Protein 1XR0 (pdb70)

Solvent-accessible surface area: 11250 Å² total; per-residue (Å²): 134,70,104,22,5,0,50,121,7,73,130,81,36,115,52,154,118,91,5,35,0,53,244,59,118,120,142,102,97,108,152,112,173,80,66,16,124,0,44,15,3,35,76,142,28,118,82,77,44,63,3,50,0,20,7,39,125,88,34,0,30,0,78,10,158,187,204,29,48,0,91,10,110,6,66,44,1,124,138,2,3,32,28,63,75,41,0,3,1,9,1,21,217,172,83,45,25,30,103,11,35,1,5,0,68,12,69,124,0,104,90,0,3,90,40,0,52,91,28,0,140,124,105,101,21,78,28,93,102,124,65,92,139,112,206,168,114,158,129,131,128,167,148,115,129,214,103,120,223,112,190

GO terms:
  GO:0005515 protein binding (F, IPI)
  GO:0090722 receptor-receptor interaction (F, IDA)
  GO:0008543 fibroblast growth factor receptor signaling pathway (P, TAS)
  GO:0043235 signaling receptor complex (C, IDA)
  GO:0008284 positive regulation of cell population proliferation (P, IGI)
  GO:0008543 fibroblast growth factor receptor signaling pathway (P, IGI)
  GO:0008543 fibroblast growth factor receptor signaling pathway (P, IPI)
  GO:0004713 protein tyrosine kinase activity (F, IDA)
  GO:0005007 fibroblast growth factor receptor activity (F, IDA)
  GO:0008201 heparin binding (F, IDA)
  GO:0005886 plasma membrane (C, IDA)
  GO:0043406 positive regulation of MAP kinase activity (P, IDA)
  GO:0017134 fibroblast growth factor binding (F, IDA)
  GO:0018108 peptidyl-tyrosine phosphorylation (P, IDA)
  GO:0046777 protein autophosphorylation (P, IDA)
  GO:0008284 positive regulation of cell population proliferation (P, IDA)
  GO:0008543 fibroblast growth factor receptor signaling pathway (P, IDA)
  GO:0004713 protein tyrosine kinase activity (F, EXP)
  GO:0001764 neuron migration (P, TAS)
  GO:0043009 chordate embryonic development (P, TAS)

Structure (mmCIF, N/CA/C/O backbone):
data_1XR0
#
_entry.id   1XR0
#
loop_
_entity.id
_entity.type
_entity.pdbx_description
1 polymer 'Basic fibroblast growth factor receptor 1'
2 polymer 'FGFR signalling adaptor SNT-1'
#
loop_
_atom_site.group_PDB
_atom_site.id
_atom_site.type_symbol
_atom_site.label_atom_id
_atom_site.label_alt_id
_atom_site.label_comp_id
_atom_site.label_asym_id
_atom_site.label_entity_id
_atom_site.label_seq_id
_atom_site.pdbx_PDB_ins_code
_atom_site.Cartn_x
_atom_site.Cartn_y
_atom_site.Cartn_z
_atom_site.occupancy
_atom_site.B_iso_or_equiv
_atom_site.auth_seq_id
_atom_site.auth_comp_id
_atom_site.auth_asym_id
_atom_site.auth_atom_id
_atom_site.pdbx_PDB_model_num
ATOM 1 N N . HIS A 1 1 ? 10.246 -13.975 -11.156 1.00 0.00 409 HIS A N 1
ATOM 2 C CA . HIS A 1 1 ? 10.277 -13.652 -9.705 1.00 0.00 409 HIS A CA 1
ATOM 3 C C . HIS A 1 1 ? 11.455 -12.743 -9.370 1.00 0.00 409 HIS A C 1
ATOM 4 O O . HIS A 1 1 ? 11.319 -11.794 -8.598 1.00 0.00 409 HIS A O 1
ATOM 21 N N . SER A 1 2 ? 12.609 -13.036 -9.959 1.00 0.00 410 SER A N 1
ATOM 22 C CA . SER A 1 2 ? 13.809 -12.242 -9.726 1.00 0.00 410 SER A CA 1
ATOM 23 C C . SER A 1 2 ? 14.098 -12.117 -8.234 1.00 0.00 410 SER A C 1
ATOM 24 O O . SER A 1 2 ? 14.515 -11.061 -7.758 1.00 0.00 410 SER A O 1
ATOM 32 N N . GLN A 1 3 ? 13.876 -13.202 -7.502 1.00 0.00 411 GLN A N 1
ATOM 33 C CA . GLN A 1 3 ? 14.108 -13.213 -6.063 1.00 0.00 411 GLN A CA 1
ATOM 34 C C . GLN A 1 3 ? 13.208 -12.202 -5.359 1.00 0.00 411 GLN A C 1
ATOM 35 O O . GLN A 1 3 ? 12.128 -12.547 -4.879 1.00 0.00 411 GLN A O 1
ATOM 49 N N . MET A 1 4 ? 13.667 -10.955 -5.282 1.00 0.00 412 MET A N 1
ATOM 50 C CA . MET A 1 4 ? 12.913 -9.904 -4.613 1.00 0.00 412 MET A CA 1
ATOM 51 C C . MET A 1 4 ? 12.473 -10.360 -3.226 1.00 0.00 412 MET A C 1
ATOM 52 O O . MET A 1 4 ? 12.794 -11.468 -2.798 1.00 0.00 412 MET A O 1
ATOM 66 N N . ALA A 1 5 ? 11.740 -9.503 -2.529 1.00 0.00 413 ALA A N 1
ATOM 67 C CA . ALA A 1 5 ? 11.258 -9.829 -1.194 1.00 0.00 413 ALA A CA 1
ATOM 68 C C . ALA A 1 5 ? 9.739 -9.896 -1.164 1.00 0.00 413 ALA A C 1
ATOM 69 O O . ALA A 1 5 ? 9.157 -10.947 -0.898 1.00 0.00 413 ALA A O 1
ATOM 76 N N . VAL A 1 6 ? 9.104 -8.766 -1.453 1.00 0.00 414 VAL A N 1
ATOM 77 C CA . VAL A 1 6 ? 7.648 -8.674 -1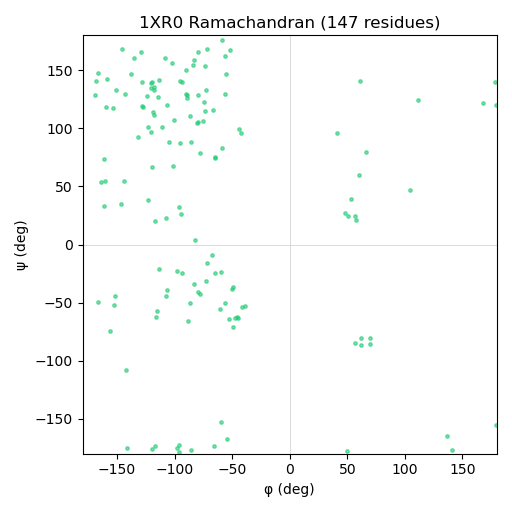.462 1.00 0.00 414 VAL A CA 1
ATOM 78 C C . VAL A 1 6 ? 7.008 -9.899 -2.119 1.00 0.00 414 VAL A C 1
ATOM 79 O O . VAL A 1 6 ? 6.870 -9.960 -3.341 1.00 0.00 414 VAL A O 1
ATOM 92 N N . HIS A 1 7 ? 6.612 -10.868 -1.297 1.00 0.00 415 HIS A N 1
ATOM 93 C CA . HIS A 1 7 ? 5.973 -12.081 -1.797 1.00 0.00 415 HIS A CA 1
ATOM 94 C C . HIS A 1 7 ? 4.623 -11.754 -2.428 1.00 0.00 415 HIS A C 1
ATOM 95 O O . HIS A 1 7 ? 4.256 -10.587 -2.560 1.00 0.00 415 HIS A O 1
ATOM 110 N N . LYS A 1 8 ? 3.882 -12.791 -2.805 1.00 0.00 416 LYS A N 1
ATOM 111 C CA . LYS A 1 8 ? 2.569 -12.610 -3.412 1.00 0.00 416 LYS A CA 1
ATOM 112 C C . LYS A 1 8 ? 1.469 -13.144 -2.500 1.00 0.00 416 LYS A C 1
ATOM 113 O O . LYS A 1 8 ? 1.641 -14.169 -1.841 1.00 0.00 416 LYS A O 1
ATOM 132 N N . LEU A 1 9 ? 0.342 -12.440 -2.463 1.00 0.00 417 LEU A N 1
ATOM 133 C CA . LEU A 1 9 ? -0.784 -12.844 -1.628 1.00 0.00 417 LEU A CA 1
ATOM 134 C C . LEU A 1 9 ? -1.924 -13.399 -2.475 1.00 0.00 417 LEU A C 1
ATOM 135 O O . LEU A 1 9 ? -2.516 -14.426 -2.141 1.00 0.00 417 LEU A O 1
ATOM 151 N N . ALA A 1 10 ? -2.232 -12.712 -3.570 1.00 0.00 418 ALA A N 1
ATOM 152 C CA . ALA A 1 10 ? -3.306 -13.135 -4.460 1.00 0.00 418 ALA A CA 1
ATOM 153 C C . ALA A 1 10 ? -4.624 -13.268 -3.703 1.00 0.00 418 ALA A C 1
ATOM 154 O O . ALA A 1 10 ? -5.515 -14.011 -4.114 1.00 0.00 418 ALA A O 1
ATOM 161 N N . LYS A 1 11 ? -4.740 -12.543 -2.595 1.00 0.00 419 LYS A N 1
ATOM 162 C CA . LYS A 1 11 ? -5.949 -12.581 -1.781 1.00 0.00 419 LYS A CA 1
ATOM 163 C C . LYS A 1 11 ? -5.933 -11.474 -0.732 1.00 0.00 419 LYS A C 1
ATOM 164 O O . LYS A 1 11 ? -4.964 -11.323 0.012 1.00 0.00 419 LYS A O 1
ATOM 183 N N . SER A 1 12 ? -7.013 -10.702 -0.679 1.00 0.00 420 SER A N 1
ATOM 184 C CA . SER A 1 12 ? -7.123 -9.607 0.277 1.00 0.00 420 SER A CA 1
ATOM 185 C C . SER A 1 12 ? -6.827 -10.089 1.693 1.00 0.00 420 SER A C 1
ATOM 186 O O . SER A 1 12 ? -6.766 -11.291 1.951 1.00 0.00 420 SER A O 1
ATOM 194 N N . ILE A 1 13 ? -6.643 -9.142 2.607 1.00 0.00 421 ILE A N 1
ATOM 195 C CA . ILE A 1 13 ? -6.357 -9.467 4.000 1.00 0.00 421 ILE A CA 1
ATOM 196 C C . ILE A 1 13 ? -7.194 -8.609 4.945 1.00 0.00 421 ILE A C 1
ATOM 197 O O . ILE A 1 13 ? -7.699 -7.556 4.556 1.00 0.00 421 ILE A O 1
ATOM 213 N N . PRO A 1 14 ? -7.355 -9.052 6.203 1.00 0.00 422 PRO A N 1
ATOM 214 C CA . PRO A 1 14 ? -8.137 -8.318 7.205 1.00 0.00 422 PRO A CA 1
ATOM 215 C C . PRO A 1 14 ? -7.515 -6.969 7.550 1.00 0.00 422 PRO A C 1
ATOM 216 O O . PRO A 1 14 ? -6.919 -6.803 8.614 1.00 0.00 422 PRO A O 1
ATOM 227 N N . LEU A 1 15 ? -7.659 -6.007 6.643 1.00 0.00 423 LEU A N 1
ATOM 228 C CA . LEU A 1 15 ? -7.110 -4.672 6.851 1.00 0.00 423 LEU A CA 1
ATOM 229 C C . LEU A 1 15 ? -8.045 -3.821 7.704 1.00 0.00 423 LEU A C 1
ATOM 230 O O . LEU A 1 15 ? -9.241 -4.097 7.796 1.00 0.00 423 LEU A O 1
ATOM 246 N N . ARG A 1 16 ? -7.491 -2.783 8.321 1.00 0.00 424 ARG A N 1
ATOM 247 C CA . ARG A 1 16 ? -8.275 -1.883 9.159 1.00 0.00 424 ARG A CA 1
ATOM 248 C C . ARG A 1 16 ? -8.761 -0.679 8.358 1.00 0.00 424 ARG A C 1
ATOM 249 O O . ARG A 1 16 ? -9.760 -0.050 8.708 1.00 0.00 424 ARG A O 1
ATOM 270 N N . ARG A 1 17 ? -8.047 -0.362 7.282 1.00 0.00 425 ARG A N 1
ATOM 271 C CA . ARG A 1 17 ? -8.414 0.759 6.423 1.00 0.00 425 ARG A CA 1
ATOM 272 C C . ARG A 1 17 ? -8.754 0.265 5.022 1.00 0.00 425 ARG A C 1
ATOM 273 O O . ARG A 1 17 ? -8.814 -0.940 4.780 1.00 0.00 425 ARG A O 1
ATOM 294 N N . GLN A 1 18 ? -8.978 1.196 4.100 1.00 0.00 426 GLN A N 1
ATOM 295 C CA . GLN A 1 18 ? -9.314 0.828 2.731 1.00 0.00 426 GLN A CA 1
ATOM 296 C C . GLN A 1 18 ? -9.077 1.979 1.761 1.00 0.00 426 GLN A C 1
ATOM 297 O O . GLN A 1 18 ? -10.020 2.588 1.256 1.00 0.00 426 GLN A O 1
ATOM 311 N N . VAL A 1 19 ? -7.807 2.248 1.483 1.00 0.00 427 VAL A N 1
ATOM 312 C CA . VAL A 1 19 ? -7.430 3.281 0.525 1.00 0.00 427 VAL A CA 1
ATOM 313 C C . VAL A 1 19 ? -6.824 2.619 -0.716 1.00 0.00 427 VAL A C 1
ATOM 314 O O . VAL A 1 19 ? -5.670 2.191 -0.711 1.00 0.00 427 VAL A O 1
ATOM 327 N N . THR A 1 20 ? -7.632 2.514 -1.762 1.00 0.00 428 THR A N 1
ATOM 328 C CA . THR A 1 20 ? -7.224 1.843 -2.986 1.00 0.00 428 THR A CA 1
ATOM 329 C C . THR A 1 20 ? -6.474 2.797 -3.934 1.00 0.00 428 THR A C 1
ATOM 330 O O . THR A 1 20 ? -7.069 3.417 -4.811 1.00 0.00 428 THR A O 1
ATOM 341 N N . VAL A 1 21 ? -5.154 2.884 -3.768 1.00 0.00 429 VAL A N 1
ATOM 342 C CA . VAL A 1 21 ? -4.330 3.766 -4.611 1.00 0.00 429 VAL A CA 1
ATOM 343 C C . VAL A 1 21 ? -4.039 3.107 -5.959 1.00 0.00 429 VAL A C 1
ATOM 344 O O . VAL A 1 21 ? -3.176 2.227 -6.075 1.00 0.00 429 VAL A O 1
ATOM 357 N N . SER A 1 22 ? -4.740 3.588 -6.980 1.00 0.00 430 SER A N 1
ATOM 358 C CA . SER A 1 22 ? -4.600 3.066 -8.330 1.00 0.00 430 SER A CA 1
ATOM 359 C C . SER A 1 22 ? -3.135 2.847 -8.701 1.00 0.00 430 SER A C 1
ATOM 360 O O . SER A 1 22 ? -2.263 3.418 -8.012 1.00 0.00 430 SER A O 1
ATOM 369 N N . MET B 2 1 ? 29.299 11.379 -3.884 1.00 0.00 8 MET B N 1
ATOM 370 C CA . MET B 2 1 ? 28.411 12.178 -3.000 1.00 0.00 8 MET B CA 1
ATOM 371 C C . MET 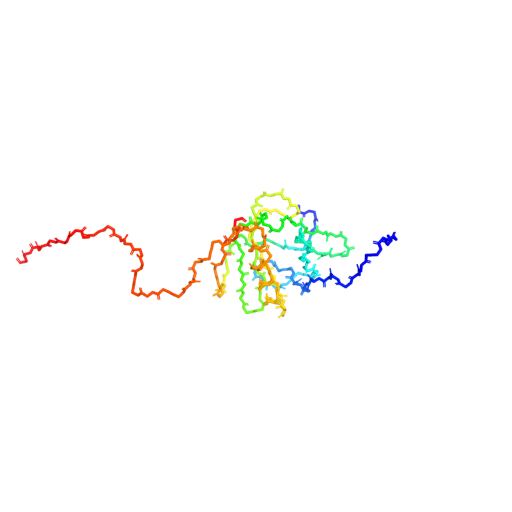B 2 1 ? 27.808 13.363 -3.747 1.00 0.00 8 MET B C 1
ATOM 372 O O . MET B 2 1 ? 26.588 13.501 -3.831 1.00 0.00 8 MET B O 1
ATOM 388 N N . GLY B 2 2 ? 28.672 14.218 -4.285 1.00 0.00 9 GLY B N 1
ATOM 389 C CA . GLY B 2 2 ? 28.205 15.382 -5.016 1.00 0.00 9 GLY B CA 1
ATOM 390 C C . GLY B 2 2 ? 28.498 16.680 -4.289 1.00 0.00 9 GLY B C 1
ATOM 391 O O . GLY B 2 2 ? 28.098 16.858 -3.138 1.00 0.00 9 GLY B O 1
ATOM 395 N N . SER B 2 3 ? 29.196 17.589 -4.962 1.00 0.00 10 SER B N 1
ATOM 396 C CA . SER B 2 3 ? 29.542 18.877 -4.372 1.00 0.00 10 SER B CA 1
ATOM 397 C C . SER B 2 3 ? 28.668 19.988 -4.943 1.00 0.00 10 SER B C 1
ATOM 398 O O . SER B 2 3 ? 29.030 20.635 -5.926 1.00 0.00 10 SER B O 1
ATOM 406 N N . ASP B 2 4 ? 27.514 20.205 -4.320 1.00 0.00 11 ASP B N 1
ATOM 407 C CA . ASP B 2 4 ? 26.588 21.239 -4.766 1.00 0.00 11 ASP B CA 1
ATOM 408 C C . ASP B 2 4 ? 25.599 21.599 -3.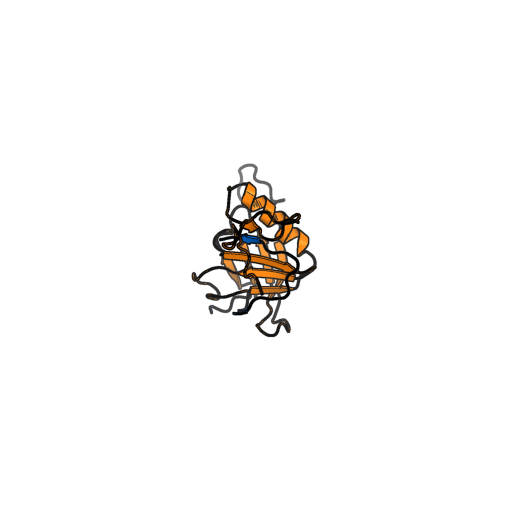662 1.00 0.00 11 ASP B C 1
ATOM 409 O O . ASP B 2 4 ? 24.447 21.934 -3.934 1.00 0.00 11 ASP B O 1
ATOM 418 N N . THR B 2 5 ? 26.057 21.528 -2.417 1.00 0.00 12 THR B N 1
ATOM 419 C CA . THR B 2 5 ? 25.211 21.847 -1.273 1.00 0.00 12 THR B CA 1
ATOM 420 C C . THR B 2 5 ? 24.002 20.919 -1.215 1.00 0.00 12 THR B C 1
ATOM 421 O O . THR B 2 5 ? 22.858 21.371 -1.261 1.00 0.00 12 THR B O 1
ATOM 432 N N . VAL B 2 6 ? 24.264 19.620 -1.113 1.00 0.00 13 VAL B N 1
ATOM 433 C CA . VAL B 2 6 ? 23.196 18.628 -1.052 1.00 0.00 13 VAL B CA 1
ATOM 434 C C . VAL B 2 6 ? 23.251 17.842 0.259 1.00 0.00 13 VAL B C 1
ATOM 435 O O . VAL B 2 6 ? 24.204 17.103 0.505 1.00 0.00 13 VAL B O 1
ATOM 448 N N . PRO B 2 7 ? 22.229 17.989 1.123 1.00 0.00 14 PRO B N 1
ATOM 449 C CA . PRO B 2 7 ? 22.171 17.286 2.411 1.00 0.00 14 PRO B CA 1
ATOM 450 C C . PRO B 2 7 ? 21.890 15.795 2.248 1.00 0.00 14 PRO B C 1
ATOM 451 O O . PRO B 2 7 ? 21.534 15.336 1.163 1.00 0.00 14 PRO B O 1
ATOM 462 N N . ASP B 2 8 ? 22.056 15.045 3.332 1.00 0.00 15 ASP B N 1
ATOM 463 C CA . ASP B 2 8 ? 21.827 13.604 3.307 1.00 0.00 15 ASP B CA 1
ATOM 464 C C . ASP B 2 8 ? 20.634 13.219 4.177 1.00 0.00 15 ASP B C 1
ATOM 465 O O . ASP B 2 8 ? 20.046 12.152 3.999 1.00 0.00 15 ASP B O 1
ATOM 474 N N . ASN B 2 9 ? 20.284 14.087 5.121 1.00 0.00 16 ASN B N 1
ATOM 475 C CA . ASN B 2 9 ? 19.163 13.830 6.017 1.00 0.00 16 ASN B CA 1
ATOM 476 C C . ASN B 2 9 ? 17.848 13.780 5.246 1.00 0.00 16 ASN B C 1
ATOM 477 O O . ASN B 2 9 ? 17.045 14.711 5.310 1.00 0.00 16 ASN B O 1
ATOM 488 N N . HIS B 2 10 ? 17.632 12.689 4.518 1.00 0.00 17 HIS B N 1
ATOM 489 C CA . HIS B 2 10 ? 16.411 12.520 3.741 1.00 0.00 17 HIS B CA 1
ATOM 490 C C . HIS B 2 10 ? 16.180 11.053 3.393 1.00 0.00 17 HIS B C 1
ATOM 491 O O . HIS B 2 10 ? 16.006 10.700 2.227 1.00 0.00 17 HIS B O 1
ATOM 506 N N . ARG B 2 11 ? 16.171 10.204 4.416 1.00 0.00 18 ARG B N 1
ATOM 507 C CA . ARG B 2 11 ? 15.947 8.775 4.226 1.00 0.00 18 ARG B CA 1
ATOM 508 C C . ARG B 2 11 ? 14.819 8.282 5.128 1.00 0.00 18 ARG B C 1
ATOM 509 O O . ARG B 2 11 ? 14.914 8.359 6.353 1.00 0.00 18 ARG B O 1
ATOM 530 N N . ASN B 2 12 ? 13.749 7.785 4.515 1.00 0.00 19 ASN B N 1
ATOM 531 C CA . ASN B 2 12 ? 12.598 7.299 5.267 1.00 0.00 19 ASN B CA 1
ATOM 532 C C . ASN B 2 12 ? 12.151 5.929 4.773 1.00 0.00 19 ASN B C 1
ATOM 533 O O . ASN B 2 12 ? 11.342 5.825 3.849 1.00 0.00 19 ASN B O 1
ATOM 544 N N . LYS B 2 13 ? 12.671 4.879 5.401 1.00 0.00 20 LYS B N 1
ATOM 545 C CA . LYS B 2 13 ? 12.280 3.522 5.050 1.00 0.00 20 LYS B CA 1
ATOM 546 C C . LYS B 2 13 ? 11.650 2.822 6.248 1.00 0.00 20 LYS B C 1
ATOM 547 O O . LYS B 2 13 ? 11.467 3.428 7.304 1.00 0.00 20 LYS B O 1
ATOM 566 N N . PHE B 2 14 ? 11.325 1.544 6.085 1.00 0.00 21 PHE B N 1
ATOM 567 C CA . PHE B 2 14 ? 10.706 0.777 7.157 1.00 0.00 21 PHE B CA 1
ATOM 568 C C . PHE B 2 14 ? 11.008 -0.711 7.018 1.00 0.00 21 PHE B C 1
ATOM 569 O O . PHE B 2 14 ? 10.623 -1.344 6.035 1.00 0.00 21 PHE B O 1
ATOM 586 N N . LYS B 2 15 ? 11.698 -1.261 8.011 1.00 0.00 22 LYS B N 1
ATOM 587 C CA . LYS B 2 15 ? 12.052 -2.675 8.008 1.00 0.00 22 LYS B CA 1
ATOM 588 C C . LYS B 2 15 ? 10.805 -3.549 7.944 1.00 0.00 22 LYS B C 1
ATOM 589 O O . LYS B 2 15 ? 10.317 -4.027 8.968 1.00 0.00 22 LYS B O 1
ATOM 608 N N . VAL B 2 16 ? 10.292 -3.751 6.736 1.00 0.00 2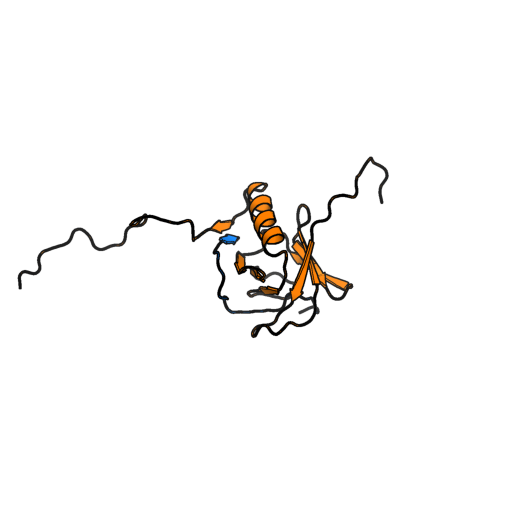3 VAL B N 1
ATOM 609 C CA . VAL B 2 16 ? 9.101 -4.566 6.539 1.00 0.00 23 VAL B CA 1
ATOM 610 C C . VAL B 2 16 ? 9.469 -6.009 6.216 1.00 0.00 23 VAL B C 1
ATOM 611 O O . VAL B 2 16 ? 10.424 -6.270 5.484 1.00 0.00 23 VAL B O 1
ATOM 624 N N . ILE B 2 17 ? 8.712 -6.943 6.779 1.00 0.00 24 ILE B N 1
ATOM 625 C CA . ILE B 2 17 ? 8.947 -8.362 6.553 1.00 0.00 24 ILE B CA 1
ATOM 626 C C . ILE B 2 17 ? 8.173 -8.842 5.333 1.00 0.00 24 ILE B C 1
ATOM 627 O O . ILE B 2 17 ? 6.967 -8.632 5.233 1.00 0.00 24 ILE B O 1
ATOM 643 N N . ASN B 2 18 ? 8.867 -9.499 4.417 1.00 0.00 25 ASN B N 1
ATOM 644 C CA . ASN B 2 18 ? 8.220 -10.038 3.229 1.00 0.00 25 ASN B CA 1
ATOM 645 C C . ASN B 2 18 ? 7.529 -11.352 3.569 1.00 0.00 25 ASN B C 1
ATOM 646 O O . ASN B 2 18 ? 8.185 -12.365 3.800 1.00 0.00 25 ASN B O 1
ATOM 657 N N . VAL B 2 19 ? 6.203 -11.312 3.662 1.00 0.00 26 VAL B N 1
ATOM 658 C CA . VAL B 2 19 ? 5.428 -12.493 4.025 1.00 0.00 26 VAL B CA 1
ATOM 659 C C . VAL B 2 19 ? 4.768 -13.126 2.806 1.00 0.00 26 VAL B C 1
ATOM 660 O O . VAL B 2 19 ? 4.538 -12.462 1.795 1.00 0.00 26 VAL B O 1
ATOM 673 N N . ASP B 2 20 ? 4.465 -14.416 2.913 1.00 0.00 27 ASP B N 1
ATOM 674 C CA . ASP B 2 20 ? 3.829 -15.150 1.826 1.00 0.00 27 ASP B CA 1
ATOM 675 C C . ASP B 2 20 ? 2.317 -15.205 2.019 1.00 0.00 27 ASP B C 1
ATOM 676 O O . ASP B 2 20 ? 1.772 -14.560 2.915 1.00 0.00 27 ASP B O 1
ATOM 685 N N . ASP B 2 21 ? 1.643 -15.986 1.178 1.00 0.00 28 ASP B N 1
ATOM 686 C CA . ASP B 2 21 ? 0.191 -16.125 1.249 1.00 0.00 28 ASP B CA 1
ATOM 687 C C . ASP B 2 21 ? -0.278 -16.330 2.688 1.00 0.00 28 ASP B C 1
ATOM 688 O O . ASP B 2 21 ? -1.025 -15.515 3.229 1.00 0.00 28 ASP B O 1
ATOM 697 N N . ASP B 2 22 ? 0.165 -17.423 3.302 1.00 0.00 29 ASP B N 1
ATOM 698 C CA . ASP B 2 22 ? -0.213 -17.732 4.676 1.00 0.00 29 ASP B CA 1
ATOM 699 C C . ASP B 2 22 ? 0.157 -16.587 5.613 1.00 0.00 29 ASP B C 1
ATOM 700 O O . ASP B 2 22 ? -0.671 -16.122 6.397 1.00 0.00 29 ASP B O 1
ATOM 709 N N . GLY B 2 23 ? 1.405 -16.137 5.528 1.00 0.00 30 GLY B N 1
ATOM 710 C CA . GLY B 2 23 ? 1.860 -15.049 6.374 1.00 0.00 30 GLY B CA 1
ATOM 711 C C . GLY B 2 23 ? 2.744 -15.527 7.509 1.00 0.00 30 GLY B C 1
ATOM 712 O O . GLY B 2 23 ? 2.554 -15.136 8.660 1.00 0.00 30 GLY B O 1
ATOM 716 N N . ASN B 2 24 ? 3.716 -16.374 7.184 1.00 0.00 31 ASN B N 1
ATOM 717 C CA . ASN B 2 24 ? 4.630 -16.908 8.187 1.00 0.00 31 ASN B CA 1
ATOM 718 C C . ASN B 2 24 ? 6.019 -16.291 8.050 1.00 0.00 31 ASN B C 1
ATOM 719 O O . ASN B 2 24 ? 7.011 -16.878 8.481 1.00 0.00 31 ASN B O 1
ATOM 730 N N . GLU B 2 25 ? 6.082 -15.108 7.445 1.00 0.00 32 GLU B N 1
ATOM 731 C CA . GLU B 2 25 ? 7.347 -14.411 7.259 1.00 0.00 32 GLU B CA 1
ATOM 732 C C . GLU B 2 25 ? 8.315 -15.232 6.412 1.00 0.00 32 GLU B C 1
ATOM 733 O O . GLU B 2 25 ? 8.400 -16.452 6.550 1.00 0.00 32 GLU B O 1
ATOM 745 N N . LEU B 2 26 ? 9.051 -14.551 5.541 1.00 0.00 33 LEU B N 1
ATOM 746 C CA . LEU B 2 26 ? 10.033 -15.208 4.686 1.00 0.00 33 LEU B CA 1
ATOM 747 C C . LEU B 2 26 ? 11.436 -14.737 5.038 1.00 0.00 33 LEU B C 1
ATOM 748 O O . LEU B 2 26 ? 12.310 -15.534 5.379 1.00 0.00 33 LEU B O 1
ATOM 764 N N . GLY B 2 27 ? 11.635 -13.428 4.961 1.00 0.00 34 GLY B N 1
ATOM 765 C CA . GLY B 2 27 ? 12.922 -12.847 5.286 1.00 0.00 34 GLY B CA 1
ATOM 766 C C . GLY B 2 27 ? 12.782 -11.521 6.006 1.00 0.00 34 GLY B C 1
ATOM 767 O O . GLY B 2 27 ? 12.386 -11.478 7.170 1.00 0.00 34 GLY B O 1
ATOM 771 N N . SER B 2 28 ? 13.099 -10.433 5.308 1.00 0.00 35 SER B N 1
ATOM 772 C CA . SER B 2 28 ? 12.994 -9.090 5.878 1.00 0.00 35 SER B CA 1
ATOM 773 C C . SER B 2 28 ? 13.698 -8.074 4.983 1.00 0.00 35 SER B C 1
ATOM 774 O O . SER B 2 28 ? 14.891 -8.199 4.706 1.00 0.00 35 SER B O 1
ATOM 782 N N . GLY B 2 29 ? 12.952 -7.071 4.531 1.00 0.00 36 GLY B N 1
ATOM 783 C CA . GLY B 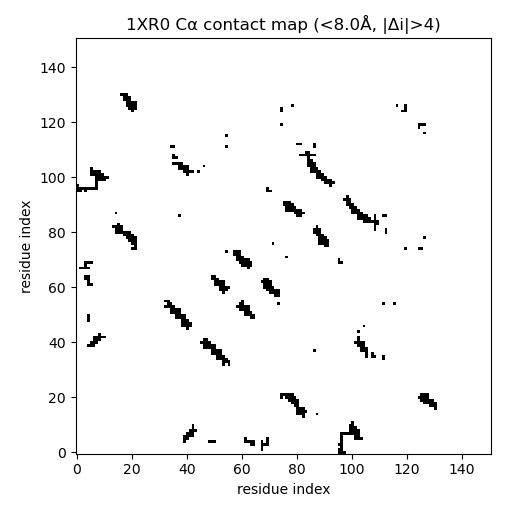2 29 ? 13.525 -6.052 3.673 1.00 0.00 36 GLY B CA 1
ATOM 784 C C . GLY B 2 29 ? 13.238 -4.649 4.169 1.00 0.00 36 GLY B C 1
ATOM 785 O O . GLY B 2 29 ? 12.382 -4.451 5.031 1.00 0.00 36 GLY B O 1
ATOM 789 N N . ILE B 2 30 ? 13.957 -3.672 3.627 1.00 0.00 37 ILE B N 1
ATOM 790 C CA . ILE B 2 30 ? 13.770 -2.281 4.020 1.00 0.00 37 ILE B CA 1
ATOM 791 C C . ILE B 2 30 ? 12.912 -1.541 2.997 1.00 0.00 37 ILE B C 1
ATOM 792 O O . ILE B 2 30 ? 13.361 -1.241 1.891 1.00 0.00 37 ILE B O 1
ATOM 808 N N . MET B 2 31 ? 11.676 -1.249 3.383 1.00 0.00 38 MET B N 1
ATOM 809 C CA . MET B 2 31 ? 10.761 -0.514 2.520 1.00 0.00 38 MET B CA 1
ATOM 810 C C . MET B 2 31 ? 11.159 0.948 2.472 1.00 0.00 38 MET B C 1
ATOM 811 O O . MET B 2 31 ? 11.265 1.597 3.507 1.00 0.00 38 MET B O 1
ATOM 825 N N . GLU B 2 32 ? 11.413 1.455 1.273 1.00 0.00 39 GLU B N 1
ATOM 826 C CA . GLU B 2 32 ? 11.843 2.830 1.122 1.00 0.00 39 GLU B CA 1
ATOM 827 C C . GLU B 2 32 ? 10.853 3.639 0.303 1.00 0.00 39 GLU B C 1
ATOM 828 O O . GLU B 2 32 ? 10.412 3.216 -0.767 1.00 0.00 39 GLU B O 1
ATOM 840 N N . LEU B 2 33 ? 10.520 4.814 0.816 1.00 0.00 40 LEU B N 1
ATOM 841 C CA . LEU B 2 33 ? 9.577 5.699 0.157 1.00 0.00 40 LEU B CA 1
ATOM 842 C C . LEU B 2 33 ? 10.241 7.024 -0.191 1.00 0.00 40 LEU B C 1
ATOM 843 O O . LEU B 2 33 ? 9.912 8.066 0.377 1.00 0.00 40 LEU B O 1
ATOM 859 N N . THR B 2 34 ? 11.197 6.965 -1.112 1.00 0.00 41 THR B N 1
ATOM 860 C CA . THR B 2 34 ? 11.931 8.150 -1.536 1.00 0.00 41 THR B CA 1
ATOM 861 C C . THR B 2 34 ? 10.981 9.250 -1.991 1.00 0.00 41 THR B C 1
ATOM 862 O O . THR B 2 34 ? 9.772 9.174 -1.772 1.00 0.00 41 THR B O 1
ATOM 873 N N . ASP B 2 35 ? 11.538 10.268 -2.633 1.00 0.00 42 ASP B N 1
ATOM 874 C CA . ASP B 2 35 ? 10.744 11.383 -3.129 1.00 0.00 42 ASP B CA 1
ATOM 875 C C . ASP B 2 35 ? 9.899 10.969 -4.333 1.00 0.00 42 ASP B C 1
ATOM 876 O O . ASP B 2 35 ? 8.956 11.667 -4.705 1.00 0.00 42 ASP B O 1
ATOM 885 N N . THR B 2 36 ? 10.238 9.832 -4.941 1.00 0.00 43 THR B N 1
ATOM 886 C CA . THR B 2 36 ? 9.505 9.350 -6.105 1.00 0.00 43 THR B CA 1
ATOM 887 C C . THR B 2 36 ? 9.799 7.875 -6.384 1.00 0.00 43 THR B C 1
ATOM 888 O O . THR B 2 36 ? 10.175 7.517 -7.500 1.00 0.00 43 THR B O 1
ATOM 899 N N . GLU B 2 37 ? 9.612 7.016 -5.379 1.00 0.00 44 GLU B N 1
ATOM 900 C CA . GLU B 2 37 ? 9.869 5.588 -5.557 1.00 0.00 44 GLU B CA 1
ATOM 901 C C . GLU B 2 37 ? 9.629 4.784 -4.277 1.00 0.00 44 GLU B C 1
ATOM 902 O O . GLU B 2 37 ? 10.013 5.201 -3.185 1.00 0.00 44 GLU B O 1
ATOM 914 N N . LEU B 2 38 ? 9.029 3.603 -4.439 1.00 0.00 45 LEU B N 1
ATOM 915 C CA . LEU B 2 38 ? 8.807 2.679 -3.324 1.00 0.00 45 LEU B CA 1
ATOM 916 C C . LEU B 2 38 ? 9.860 1.572 -3.377 1.00 0.00 45 LEU B C 1
ATOM 917 O O . LEU B 2 38 ? 9.552 0.426 -3.699 1.00 0.00 45 LEU B O 1
ATOM 933 N N . ILE B 2 39 ? 11.117 1.934 -3.137 1.00 0.00 46 ILE B N 1
ATOM 934 C CA . ILE B 2 39 ? 12.212 0.971 -3.223 1.00 0.00 46 ILE B CA 1
ATOM 935 C C . ILE B 2 39 ? 12.241 0.043 -2.020 1.00 0.00 46 ILE B C 1
ATOM 936 O O . ILE B 2 39 ? 12.651 0.428 -0.928 1.00 0.00 46 ILE B O 1
ATOM 952 N N . LEU B 2 40 ? 11.838 -1.197 -2.252 1.00 0.00 47 LEU B N 1
ATOM 953 C CA . LEU B 2 40 ? 11.791 -2.202 -1.204 1.00 0.00 47 LEU B CA 1
ATOM 954 C C . LEU B 2 40 ? 13.061 -3.046 -1.187 1.00 0.00 47 LEU B C 1
ATOM 955 O O . LEU B 2 40 ? 13.125 -4.103 -1.811 1.00 0.00 47 LEU B O 1
ATOM 971 N N . TYR B 2 41 ? 14.069 -2.571 -0.464 1.00 0.00 48 TYR B N 1
ATOM 972 C CA . TYR B 2 41 ? 15.335 -3.286 -0.354 1.00 0.00 48 TYR B CA 1
ATOM 973 C C . TYR B 2 41 ? 15.110 -4.710 0.142 1.00 0.00 48 TYR B C 1
ATOM 974 O O . TYR B 2 41 ? 14.205 -4.963 0.936 1.00 0.00 48 TYR B O 1
ATOM 992 N N . THR B 2 42 ? 15.944 -5.636 -0.321 1.00 0.00 49 THR B N 1
ATOM 993 C CA . THR B 2 42 ? 15.824 -7.033 0.082 1.00 0.00 49 THR B CA 1
ATOM 994 C C . THR B 2 42 ? 17.044 -7.842 -0.351 1.00 0.00 49 THR B C 1
ATOM 995 O O . THR B 2 42 ? 17.576 -7.648 -1.444 1.00 0.00 49 THR B O 1
ATOM 1006 N N . ARG B 2 43 ? 17.478 -8.752 0.516 1.00 0.00 50 ARG B N 1
ATOM 1007 C CA . ARG B 2 43 ? 18.627 -9.604 0.229 1.00 0.00 50 ARG B CA 1
ATOM 1008 C C . ARG B 2 43 ? 19.875 -8.778 -0.071 1.00 0.00 50 ARG B C 1
ATOM 1009 O O . ARG B 2 43 ? 20.816 -9.267 -0.696 1.00 0.00 50 ARG B O 1
ATOM 1030 N N . LYS B 2 44 ? 19.882 -7.526 0.380 1.00 0.00 51 LYS B N 1
ATOM 1031 C CA . LYS B 2 44 ? 21.021 -6.639 0.160 1.00 0.00 51 LYS B CA 1
ATOM 1032 C C . LYS B 2 44 ? 21.470 -6.674 -1.298 1.00 0.00 51 LYS B C 1
ATOM 1033 O O . LYS B 2 44 ? 22.638 -6.434 -1.605 1.00 0.00 51 LYS B O 1
ATOM 1052 N N . ARG B 2 45 ? 20.535 -6.981 -2.191 1.00 0.00 52 ARG B N 1
ATOM 1053 C CA . ARG B 2 45 ? 20.831 -7.053 -3.617 1.00 0.00 52 ARG B CA 1
ATOM 1054 C C . ARG B 2 45 ? 19.589 -6.746 -4.447 1.00 0.00 52 ARG B C 1
ATOM 1055 O O . ARG B 2 45 ? 19.616 -5.890 -5.331 1.00 0.00 52 ARG B O 1
ATOM 1076 N N . ASP B 2 46 ? 18.500 -7.451 -4.155 1.00 0.00 53 ASP B N 1
ATOM 1077 C CA . ASP B 2 46 ? 17.246 -7.256 -4.875 1.00 0.00 53 ASP B CA 1
ATOM 1078 C C . ASP B 2 46 ? 16.506 -6.028 -4.356 1.00 0.00 53 ASP B C 1
ATOM 1079 O O . ASP B 2 46 ? 16.294 -5.881 -3.153 1.00 0.00 53 ASP B O 1
ATOM 1088 N N . SER B 2 47 ? 16.115 -5.149 -5.273 1.00 0.00 54 SER B N 1
ATOM 1089 C CA . SER B 2 47 ? 15.396 -3.935 -4.909 1.00 0.00 54 SER B CA 1
ATOM 1090 C C . SER B 2 47 ? 14.031 -3.884 -5.584 1.00 0.00 54 SER B C 1
ATOM 1091 O O . SER B 2 47 ? 13.916 -3.490 -6.744 1.00 0.00 54 SER B O 1
ATOM 1099 N N . VAL B 2 48 ? 12.997 -4.293 -4.855 1.00 0.00 55 VAL B N 1
ATOM 1100 C CA . VAL B 2 48 ? 11.633 -4.242 -5.383 1.00 0.00 55 VAL B CA 1
ATOM 1101 C C . VAL B 2 48 ? 11.118 -2.811 -5.314 1.00 0.00 55 VAL B C 1
ATOM 1102 O O . VAL B 2 48 ? 10.396 -2.447 -4.388 1.00 0.00 55 VAL B O 1
ATOM 1115 N N . LYS B 2 49 ? 11.537 -1.988 -6.270 1.00 0.00 56 LYS B N 1
ATOM 1116 C CA . LYS B 2 49 ? 11.153 -0.584 -6.279 1.00 0.00 56 LYS B CA 1
ATOM 1117 C C . LYS B 2 49 ? 10.119 -0.281 -7.356 1.00 0.00 56 LYS B C 1
ATOM 1118 O O . LYS B 2 49 ? 10.372 -0.465 -8.547 1.00 0.00 56 LYS B O 1
ATOM 1137 N N . TRP B 2 50 ? 8.960 0.207 -6.925 1.00 0.00 57 TRP B N 1
ATOM 1138 C CA . TRP B 2 50 ? 7.901 0.595 -7.851 1.00 0.00 57 TRP B CA 1
ATOM 1139 C C . TRP B 2 50 ? 7.940 2.100 -8.083 1.00 0.00 57 TRP B C 1
ATOM 1140 O O . TRP B 2 50 ? 8.833 2.789 -7.589 1.00 0.00 57 TRP B O 1
ATOM 1161 N N . HIS B 2 51 ? 6.964 2.608 -8.822 1.00 0.00 58 HIS B N 1
ATOM 1162 C CA . HIS B 2 51 ? 6.895 4.035 -9.107 1.00 0.00 58 HIS B CA 1
ATOM 1163 C C . HIS B 2 51 ? 5.953 4.741 -8.137 1.00 0.00 58 HIS B C 1
ATOM 1164 O O . HIS B 2 51 ? 5.309 5.730 -8.489 1.00 0.00 58 HIS B O 1
ATOM 1179 N N . TYR B 2 52 ? 5.887 4.232 -6.910 1.00 0.00 59 TYR B N 1
ATOM 1180 C CA . TYR B 2 52 ? 5.038 4.820 -5.878 1.00 0.00 59 TYR B CA 1
ATOM 1181 C C . TYR B 2 52 ? 3.566 4.597 -6.179 1.00 0.00 59 TYR B C 1
ATOM 1182 O O . TYR B 2 52 ? 2.930 3.715 -5.606 1.00 0.00 59 TYR B O 1
ATOM 1200 N N . LEU B 2 53 ? 3.022 5.428 -7.059 1.00 0.00 60 LEU B N 1
ATOM 1201 C CA . LEU B 2 53 ? 1.614 5.348 -7.399 1.00 0.00 60 LEU B CA 1
ATOM 1202 C C . LEU B 2 53 ? 1.337 4.267 -8.440 1.00 0.00 60 LEU B C 1
ATOM 1203 O O . LEU B 2 53 ? 0.199 4.104 -8.881 1.00 0.00 60 LEU B O 1
ATOM 1219 N N . CYS B 2 54 ? 2.367 3.510 -8.815 1.00 0.00 61 CYS B N 1
ATOM 1220 C CA . CYS B 2 54 ? 2.195 2.415 -9.763 1.00 0.00 61 CYS B CA 1
ATOM 1221 C C . CYS B 2 54 ? 1.348 1.294 -9.154 1.00 0.00 61 CYS B C 1
ATOM 1222 O O . CYS B 2 54 ? 0.951 0.359 -9.848 1.00 0.00 61 CYS B O 1
ATOM 1230 N N . LEU B 2 55 ? 1.076 1.397 -7.851 1.00 0.00 62 LEU B N 1
ATOM 1231 C CA . LEU B 2 55 ? 0.291 0.401 -7.141 1.00 0.00 62 LEU B CA 1
ATOM 1232 C C . LEU B 2 55 ? -1.115 0.270 -7.745 1.00 0.00 62 LEU B C 1
ATOM 1233 O O . LEU B 2 55 ? -1.298 0.454 -8.948 1.00 0.00 62 LEU B O 1
ATOM 1249 N N . ARG B 2 56 ? -2.086 -0.130 -6.924 1.00 0.00 63 ARG B N 1
ATOM 1250 C CA . ARG B 2 56 ? -3.461 -0.279 -7.364 1.00 0.00 63 ARG B CA 1
ATOM 1251 C C . ARG B 2 56 ? -4.403 -0.053 -6.194 1.00 0.00 63 ARG B C 1
ATOM 1252 O O . ARG B 2 56 ? -5.355 0.714 -6.295 1.00 0.00 63 ARG B O 1
ATOM 1273 N N . ARG B 2 57 ? -4.062 -0.649 -5.057 1.00 0.00 64 ARG B N 1
ATOM 1274 C CA . ARG B 2 57 ? -4.818 -0.458 -3.826 1.00 0.00 64 ARG B CA 1
ATOM 1275 C C . ARG B 2 57 ? -3.945 -0.833 -2.628 1.00 0.00 64 ARG B C 1
ATOM 1276 O O . ARG B 2 57 ? -3.465 -1.963 -2.530 1.00 0.00 64 ARG B O 1
ATOM 1297 N N . TYR B 2 58 ? -3.681 0.142 -1.757 1.00 0.00 65 TYR B N 1
ATOM 1298 C CA . TYR B 2 58 ? -2.785 -0.065 -0.625 1.00 0.00 65 TYR B CA 1
ATOM 1299 C C . TYR B 2 58 ? -3.507 0.112 0.716 1.00 0.00 65 TYR B C 1
ATOM 1300 O O . TYR B 2 58 ? -4.280 1.051 0.904 1.00 0.00 65 TYR B O 1
ATOM 1318 N N . GLY B 2 59 ? -3.243 -0.807 1.640 1.00 0.00 66 GLY B N 1
ATOM 1319 C CA . GLY B 2 59 ? -3.850 -0.747 2.957 1.00 0.00 66 GLY B CA 1
ATOM 1320 C C . GLY B 2 59 ? -2.880 -1.152 4.051 1.00 0.00 66 GLY B C 1
ATOM 1321 O O . GLY B 2 59 ? -1.705 -1.399 3.781 1.00 0.00 66 GLY B O 1
ATOM 1325 N N . TYR B 2 60 ? -3.369 -1.235 5.284 1.00 0.00 67 TYR B N 1
ATOM 1326 C CA . TYR B 2 60 ? -2.527 -1.638 6.407 1.00 0.00 67 TYR B CA 1
ATOM 1327 C C . TYR B 2 60 ? -3.371 -1.982 7.632 1.00 0.00 67 TYR B C 1
ATOM 1328 O O . TYR B 2 60 ? -4.429 -1.395 7.855 1.00 0.00 67 TYR B O 1
ATOM 1346 N N . ASP B 2 61 ? -2.892 -2.939 8.421 1.00 0.00 68 ASP B N 1
ATOM 1347 C CA . ASP B 2 61 ? -3.600 -3.366 9.623 1.00 0.00 68 ASP B CA 1
ATOM 1348 C C . ASP B 2 61 ? -2.712 -3.231 10.856 1.00 0.00 68 ASP B C 1
ATOM 1349 O O . ASP B 2 61 ? -1.850 -4.074 11.106 1.00 0.00 68 ASP B O 1
ATOM 1358 N N . SER B 2 62 ? -2.931 -2.169 11.624 1.00 0.00 69 SER B N 1
ATOM 1359 C CA . SER B 2 62 ? -2.156 -1.925 12.836 1.00 0.00 69 SER B CA 1
ATOM 1360 C C . SER B 2 62 ? -0.661 -1.862 12.530 1.00 0.00 69 SER B C 1
ATOM 1361 O O . SER B 2 62 ? -0.103 -0.781 12.344 1.00 0.00 69 SER B O 1
ATOM 1369 N N . ASN B 2 63 ? -0.018 -3.024 12.485 1.00 0.00 70 ASN B N 1
ATOM 1370 C CA . ASN B 2 63 ? 1.411 -3.097 12.206 1.00 0.00 70 ASN B CA 1
ATOM 1371 C C . ASN B 2 63 ? 1.686 -3.978 10.992 1.00 0.00 70 ASN B C 1
ATOM 1372 O O . ASN B 2 63 ? 2.662 -4.728 10.966 1.00 0.00 70 ASN B O 1
ATOM 1383 N N . LEU B 2 64 ? 0.820 -3.883 9.987 1.00 0.00 71 LEU B N 1
ATOM 1384 C CA . LEU B 2 64 ? 0.966 -4.686 8.778 1.00 0.00 71 LEU B CA 1
ATOM 1385 C C . LEU B 2 64 ? 0.906 -3.815 7.525 1.00 0.00 71 LEU B C 1
ATOM 1386 O O . LEU B 2 64 ? -0.102 -3.161 7.258 1.00 0.00 71 LEU B O 1
ATOM 1402 N N . PHE B 2 65 ? 1.989 -3.824 6.753 1.00 0.00 72 PHE B N 1
ATOM 1403 C CA . PHE B 2 65 ? 2.059 -3.052 5.517 1.00 0.00 72 PHE B CA 1
ATOM 1404 C C . PHE B 2 65 ? 1.481 -3.853 4.350 1.00 0.00 72 PHE B C 1
ATOM 1405 O O . PHE B 2 65 ? 2.081 -4.823 3.895 1.00 0.00 72 PHE B O 1
ATOM 1422 N N . SER B 2 66 ? 0.329 -3.427 3.852 1.00 0.00 73 SER B N 1
ATOM 1423 C CA . SER B 2 66 ? -0.293 -4.091 2.714 1.00 0.00 73 SER B CA 1
ATOM 1424 C C . SER B 2 66 ? -0.329 -3.154 1.515 1.00 0.00 73 SER B C 1
ATOM 1425 O O . SER B 2 66 ? -0.751 -2.004 1.629 1.00 0.00 73 SER B O 1
ATOM 1433 N N . PHE B 2 67 ? 0.185 -3.623 0.384 1.00 0.00 74 PHE B N 1
ATOM 1434 C CA . PHE B 2 67 ? 0.202 -2.818 -0.829 1.00 0.00 74 PHE B CA 1
ATOM 1435 C C . PHE B 2 67 ? 0.146 -3.714 -2.063 1.00 0.00 74 PHE B C 1
ATOM 1436 O O . PHE B 2 67 ? 0.829 -4.739 -2.132 1.00 0.00 74 PHE B O 1
ATOM 1453 N N . GLU B 2 68 ? -0.724 -3.360 -3.006 1.00 0.00 75 GLU B N 1
ATOM 1454 C CA . GLU B 2 68 ? -0.904 -4.153 -4.216 1.00 0.00 75 GLU B CA 1
ATOM 1455 C C . GLU B 2 68 ? -0.676 -3.311 -5.467 1.00 0.00 75 GLU B C 1
ATOM 1456 O O . GLU B 2 68 ? -1.276 -2.248 -5.632 1.00 0.00 75 GLU B O 1
ATOM 1468 N N . SER B 2 69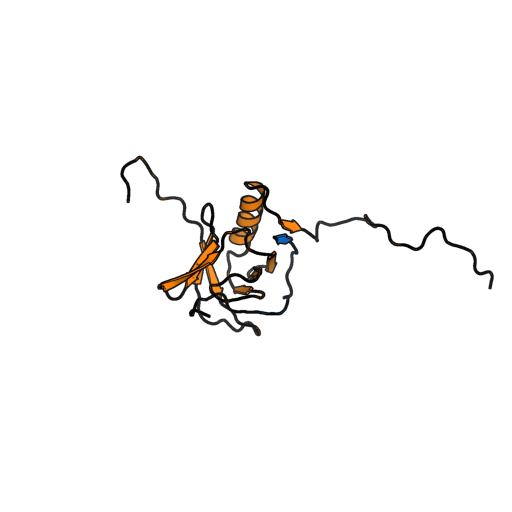 ? 0.188 -3.802 -6.349 1.00 0.00 76 SER B N 1
ATOM 1469 C CA . SER B 2 69 ? 0.497 -3.103 -7.589 1.00 0.00 76 SER B CA 1
ATOM 1470 C C . SER B 2 69 ? 0.154 -3.964 -8.800 1.00 0.00 76 SER B C 1
ATOM 1471 O O . SER B 2 69 ? 0.400 -5.170 -8.806 1.00 0.00 76 SER B O 1
ATOM 1479 N N . GLY B 2 70 ? -0.417 -3.336 -9.822 1.00 0.00 77 GLY B N 1
ATOM 1480 C CA . GLY B 2 70 ? -0.787 -4.059 -11.024 1.00 0.00 77 GLY B CA 1
ATOM 1481 C C . GLY B 2 70 ? 0.399 -4.740 -11.680 1.00 0.00 77 GLY B C 1
ATOM 1482 O O . GLY B 2 70 ? 1.537 -4.580 -11.239 1.00 0.00 77 GLY B O 1
ATOM 1486 N N . ARG B 2 71 ? 0.131 -5.499 -12.737 1.00 0.00 78 ARG B N 1
ATOM 1487 C CA . ARG B 2 71 ? 1.182 -6.214 -13.452 1.00 0.00 78 ARG B CA 1
ATOM 1488 C C . ARG B 2 71 ? 2.266 -5.254 -13.931 1.00 0.00 78 ARG B C 1
ATOM 1489 O O . ARG B 2 71 ? 1.973 -4.234 -14.555 1.00 0.00 78 ARG B O 1
ATOM 1510 N N . ARG B 2 72 ? 3.519 -5.586 -13.635 1.00 0.00 79 ARG B N 1
ATOM 1511 C CA . ARG B 2 72 ? 4.644 -4.750 -14.034 1.00 0.00 79 ARG B CA 1
ATOM 1512 C C . ARG B 2 72 ? 5.932 -5.562 -14.113 1.00 0.00 79 ARG B C 1
ATOM 1513 O O . ARG B 2 72 ? 6.414 -5.874 -15.202 1.00 0.00 79 ARG B O 1
ATOM 1534 N N . CYS B 2 73 ? 6.490 -5.898 -12.954 1.00 0.00 80 CYS B N 1
ATOM 1535 C CA . CYS B 2 73 ? 7.732 -6.662 -12.900 1.00 0.00 80 CYS B CA 1
ATOM 1536 C C . CYS B 2 73 ? 8.174 -6.892 -11.453 1.00 0.00 80 CYS B C 1
ATOM 1537 O O . CYS B 2 73 ? 7.350 -6.884 -10.539 1.00 0.00 80 CYS B O 1
ATOM 1545 N N . GLN B 2 74 ? 9.476 -7.108 -11.255 1.00 0.00 81 GLN B N 1
ATOM 1546 C CA . GLN B 2 74 ? 10.030 -7.344 -9.924 1.00 0.00 81 GLN B CA 1
ATOM 1547 C C . GLN B 2 74 ? 9.596 -8.703 -9.379 1.00 0.00 81 GLN B C 1
ATOM 1548 O O . GLN B 2 74 ? 10.314 -9.693 -9.520 1.00 0.00 81 GLN B O 1
ATOM 1562 N N . THR B 2 75 ? 8.425 -8.744 -8.751 1.00 0.00 82 THR B N 1
ATOM 1563 C CA . THR B 2 75 ? 7.912 -9.984 -8.179 1.00 0.00 82 THR B CA 1
ATOM 1564 C C . THR B 2 75 ? 6.766 -10.541 -9.017 1.00 0.00 82 THR B C 1
ATOM 1565 O O . THR B 2 75 ? 6.660 -11.752 -9.212 1.00 0.00 82 THR B O 1
ATOM 1576 N N . GLY B 2 76 ? 5.912 -9.653 -9.514 1.00 0.00 83 GLY B N 1
ATOM 1577 C CA . GLY B 2 76 ? 4.794 -10.083 -10.332 1.00 0.00 83 GLY B CA 1
ATOM 1578 C C . GLY B 2 76 ? 3.503 -9.367 -9.986 1.00 0.00 83 GLY B C 1
ATOM 1579 O O . GLY B 2 76 ? 3.517 -8.338 -9.310 1.00 0.00 83 GLY B O 1
ATOM 1583 N N . GLN B 2 77 ? 2.385 -9.914 -10.453 1.00 0.00 84 GLN B N 1
ATOM 1584 C CA . GLN B 2 77 ? 1.076 -9.324 -10.198 1.00 0.00 84 GLN B CA 1
ATOM 1585 C C . GLN B 2 77 ? 0.410 -9.972 -8.989 1.00 0.00 84 GLN B C 1
ATOM 1586 O O . GLN B 2 77 ? 0.498 -11.184 -8.796 1.00 0.00 84 GLN B O 1
ATOM 1600 N N . GLY B 2 78 ? -0.262 -9.158 -8.180 1.00 0.00 85 GLY B N 1
ATOM 1601 C CA . GLY B 2 78 ? -0.941 -9.679 -7.008 1.00 0.00 85 GLY B CA 1
ATOM 1602 C C . GLY B 2 78 ? -0.833 -8.762 -5.805 1.00 0.00 85 GLY B C 1
ATOM 1603 O O . GLY B 2 78 ? -0.277 -7.667 -5.894 1.00 0.00 85 GLY B O 1
ATOM 1607 N N . ILE B 2 79 ? -1.371 -9.215 -4.677 1.00 0.00 86 ILE B N 1
ATOM 1608 C CA . ILE B 2 79 ? -1.339 -8.445 -3.439 1.00 0.00 86 ILE B CA 1
ATOM 1609 C C . ILE B 2 79 ? -0.084 -8.768 -2.634 1.00 0.00 86 ILE B C 1
ATOM 1610 O O . ILE B 2 79 ? 0.440 -9.880 -2.701 1.00 0.00 86 ILE B O 1
ATOM 1626 N N . PHE B 2 80 ? 0.388 -7.790 -1.870 1.00 0.00 87 PHE B N 1
ATOM 1627 C CA . PHE B 2 80 ? 1.581 -7.969 -1.058 1.00 0.00 87 PHE B CA 1
ATOM 1628 C C . PHE B 2 80 ? 1.277 -7.776 0.424 1.00 0.00 87 PHE B C 1
ATOM 1629 O O . PHE B 2 80 ? 0.545 -6.859 0.804 1.00 0.00 87 PHE B O 1
ATOM 1646 N N . ALA B 2 81 ? 1.882 -8.615 1.257 1.00 0.00 88 ALA B N 1
ATOM 1647 C CA . ALA B 2 81 ? 1.712 -8.524 2.702 1.00 0.00 88 ALA B CA 1
ATOM 1648 C C . ALA B 2 81 ? 3.054 -8.291 3.385 1.00 0.00 88 ALA B C 1
ATOM 1649 O O . ALA B 2 81 ? 4.050 -8.930 3.048 1.00 0.00 88 ALA B O 1
ATOM 1656 N N . PHE B 2 82 ? 3.084 -7.357 4.329 1.00 0.00 89 PHE B N 1
ATOM 1657 C CA . PHE B 2 82 ? 4.314 -7.044 5.044 1.00 0.00 89 PHE B CA 1
ATOM 1658 C C . PHE B 2 82 ? 4.051 -6.849 6.532 1.00 0.00 89 PHE B C 1
ATOM 1659 O O . PHE B 2 82 ? 2.981 -6.394 6.931 1.00 0.00 89 PHE B O 1
ATOM 1676 N N . LYS B 2 83 ? 5.025 -7.230 7.352 1.00 0.00 90 LYS B N 1
ATOM 1677 C CA . LYS B 2 83 ? 4.894 -7.119 8.800 1.00 0.00 90 LYS B CA 1
ATOM 1678 C C . LYS B 2 83 ? 5.946 -6.174 9.372 1.00 0.00 90 LYS B C 1
ATOM 1679 O O . LYS B 2 83 ? 7.139 -6.478 9.362 1.00 0.00 90 LYS B O 1
ATOM 1698 N N . CYS B 2 84 ? 5.495 -5.025 9.869 1.00 0.00 91 CYS B N 1
ATOM 1699 C CA . CYS B 2 84 ? 6.399 -4.033 10.441 1.00 0.00 91 CYS B CA 1
ATOM 1700 C C . CYS B 2 84 ? 5.743 -3.304 11.608 1.00 0.00 91 CYS B C 1
ATOM 1701 O O . CYS B 2 84 ? 4.537 -3.412 11.822 1.00 0.00 91 CYS B O 1
ATOM 1709 N N . ALA B 2 85 ? 6.547 -2.553 12.355 1.00 0.00 92 ALA B N 1
ATOM 1710 C CA . ALA B 2 85 ? 6.044 -1.795 13.494 1.00 0.00 92 ALA B CA 1
ATOM 1711 C C . ALA B 2 85 ? 5.780 -0.341 13.111 1.00 0.00 92 ALA B C 1
ATOM 1712 O O . ALA B 2 85 ? 4.981 0.343 13.751 1.00 0.00 92 ALA B O 1
ATOM 1719 N N . ARG B 2 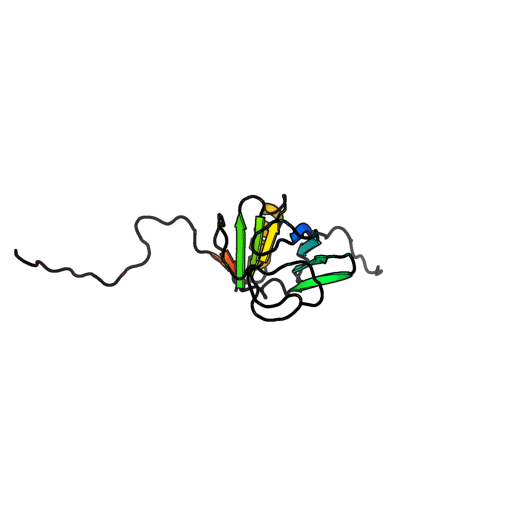86 ? 6.450 0.122 12.060 1.00 0.00 93 ARG B N 1
ATOM 1720 C CA . ARG B 2 86 ? 6.284 1.492 11.590 1.00 0.00 93 ARG B CA 1
ATOM 1721 C C . ARG B 2 86 ? 5.247 1.563 10.474 1.00 0.00 93 ARG B C 1
ATOM 1722 O O . ARG B 2 86 ? 5.279 2.466 9.637 1.00 0.00 93 ARG B O 1
ATOM 1743 N N . ALA B 2 87 ? 4.325 0.604 10.471 1.00 0.00 94 ALA B N 1
ATOM 1744 C CA . ALA B 2 87 ? 3.274 0.557 9.463 1.00 0.00 94 ALA B CA 1
ATOM 1745 C C . ALA B 2 87 ? 2.578 1.908 9.340 1.00 0.00 94 ALA B C 1
ATOM 1746 O O . ALA B 2 87 ? 2.225 2.337 8.241 1.00 0.00 94 ALA B O 1
ATOM 1753 N N . GLU B 2 88 ? 2.390 2.577 10.473 1.00 0.00 95 GLU B N 1
ATOM 1754 C CA . GLU B 2 88 ? 1.747 3.885 10.487 1.00 0.00 95 GLU B CA 1
ATOM 1755 C C . GLU B 2 88 ? 2.542 4.880 9.659 1.00 0.00 95 GLU B C 1
ATOM 1756 O O . GLU B 2 88 ? 2.021 5.485 8.729 1.00 0.00 95 GLU B O 1
ATOM 1768 N N . GLU B 2 89 ? 3.815 5.023 9.989 1.00 0.00 96 GLU B N 1
ATOM 1769 C CA . GLU B 2 89 ? 4.713 5.908 9.257 1.00 0.00 96 GLU B CA 1
ATOM 1770 C C . GLU B 2 89 ? 4.551 5.745 7.758 1.00 0.00 96 GLU B C 1
ATOM 1771 O O . GLU B 2 89 ? 4.176 6.679 7.057 1.00 0.00 96 GLU B O 1
ATOM 1783 N N . LEU B 2 90 ? 4.868 4.553 7.270 1.00 0.00 97 LEU B N 1
ATOM 1784 C CA . LEU B 2 90 ? 4.769 4.259 5.848 1.00 0.00 97 LEU B CA 1
ATOM 1785 C C . LEU B 2 90 ? 3.426 4.735 5.289 1.00 0.00 97 LEU B C 1
ATOM 1786 O O . LEU B 2 90 ? 3.379 5.653 4.472 1.00 0.00 97 LEU B O 1
ATOM 1802 N N . PHE B 2 91 ? 2.334 4.158 5.788 1.00 0.00 98 PHE B N 1
ATOM 1803 C CA . PHE B 2 91 ? 1.000 4.549 5.360 1.00 0.00 98 PHE B CA 1
ATOM 1804 C C . PHE B 2 91 ? 0.824 6.063 5.397 1.00 0.00 98 PHE B C 1
ATOM 1805 O O . PHE B 2 91 ? 0.731 6.712 4.354 1.00 0.00 98 PHE B O 1
ATOM 1822 N N . ASN B 2 92 ? 0.763 6.617 6.610 1.00 0.00 99 ASN B N 1
ATOM 1823 C CA . ASN B 2 92 ? 0.602 8.059 6.811 1.00 0.00 99 ASN B CA 1
ATOM 1824 C C . ASN B 2 92 ? 1.409 8.850 5.789 1.00 0.00 99 ASN B C 1
ATOM 1825 O O . ASN B 2 92 ? 0.875 9.701 5.073 1.00 0.00 99 ASN B O 1
ATOM 1836 N N . MET B 2 93 ? 2.693 8.529 5.702 1.00 0.00 100 MET B N 1
ATOM 1837 C CA . MET B 2 93 ? 3.570 9.176 4.746 1.00 0.00 100 MET B CA 1
ATOM 1838 C C . MET B 2 93 ? 2.972 9.083 3.349 1.00 0.00 100 MET B C 1
ATOM 1839 O O . MET B 2 93 ? 2.570 10.088 2.770 1.00 0.00 100 MET B O 1
ATOM 1853 N N . LEU B 2 94 ? 2.856 7.851 2.848 1.00 0.00 101 LEU B N 1
ATOM 1854 C CA . LEU B 2 94 ? 2.283 7.592 1.526 1.00 0.00 101 LEU B CA 1
ATOM 1855 C C . LEU B 2 94 ? 1.050 8.455 1.272 1.00 0.00 101 LEU B C 1
ATOM 1856 O O . LEU B 2 94 ? 0.974 9.163 0.268 1.00 0.00 101 LEU B O 1
ATOM 1872 N N . GLN B 2 95 ? 0.088 8.400 2.192 1.00 0.00 102 GLN B N 1
ATOM 1873 C CA . GLN B 2 95 ? -1.130 9.195 2.070 1.00 0.00 102 GLN B CA 1
ATOM 1874 C C . GLN B 2 95 ? -0.788 10.651 1.774 1.00 0.00 102 GLN B C 1
ATOM 1875 O O . GLN B 2 95 ? -1.480 11.324 1.011 1.00 0.00 102 GLN B O 1
ATOM 1889 N N . GLU B 2 96 ? 0.302 11.119 2.372 1.00 0.00 103 GLU B N 1
ATOM 1890 C CA . GLU B 2 96 ? 0.766 12.483 2.167 1.00 0.00 103 GLU B CA 1
ATOM 1891 C C . GLU B 2 96 ? 1.493 12.600 0.823 1.00 0.00 103 GLU B C 1
ATOM 1892 O O . GLU B 2 96 ? 1.319 13.577 0.094 1.00 0.00 103 GLU B O 1
ATOM 1904 N N . ILE B 2 97 ? 2.321 11.608 0.515 1.00 0.00 104 ILE B N 1
ATOM 1905 C CA . ILE B 2 97 ? 3.079 11.602 -0.731 1.00 0.00 104 ILE B CA 1
ATOM 1906 C C . ILE B 2 97 ? 2.145 11.642 -1.936 1.00 0.00 104 ILE B C 1
ATOM 1907 O O . ILE B 2 97 ? 2.533 12.072 -3.023 1.00 0.00 104 ILE B O 1
ATOM 1923 N N . MET B 2 98 ? 0.912 11.190 -1.734 1.00 0.00 105 MET B N 1
ATOM 1924 C CA . MET B 2 98 ? -0.080 11.159 -2.800 1.00 0.00 105 MET B CA 1
ATOM 1925 C C . MET B 2 98 ? -0.701 12.536 -3.016 1.00 0.00 105 MET B C 1
ATOM 1926 O O . MET B 2 98 ? -0.918 12.959 -4.152 1.00 0.00 105 MET B O 1
ATOM 1940 N N . GLN B 2 99 ? -0.986 13.231 -1.920 1.00 0.00 106 GLN B N 1
ATOM 1941 C CA . GLN B 2 99 ? -1.575 14.556 -1.985 1.00 0.00 106 GLN B CA 1
ATOM 1942 C C . GLN B 2 99 ? -0.617 15.544 -2.641 1.00 0.00 106 GLN B C 1
ATOM 1943 O O . GLN B 2 99 ? -1.040 16.557 -3.199 1.00 0.00 106 GLN B O 1
ATOM 1957 N N . ASN B 2 100 ? 0.676 15.243 -2.571 1.00 0.00 107 ASN B N 1
ATOM 1958 C CA . ASN B 2 100 ? 1.695 16.107 -3.152 1.00 0.00 107 ASN B CA 1
ATOM 1959 C C . ASN B 2 100 ? 1.691 16.014 -4.675 1.00 0.00 107 ASN B C 1
ATOM 1960 O O . ASN B 2 100 ? 2.006 16.983 -5.366 1.00 0.00 107 ASN B O 1
ATOM 1971 N N . ASN B 2 101 ? 1.336 14.842 -5.193 1.00 0.00 108 ASN B N 1
ATOM 1972 C CA . ASN B 2 101 ? 1.297 14.626 -6.635 1.00 0.00 108 ASN B CA 1
ATOM 1973 C C . ASN B 2 101 ? -0.121 14.312 -7.109 1.00 0.00 108 ASN B C 1
ATOM 1974 O O . ASN B 2 101 ? -0.312 13.735 -8.179 1.00 0.00 108 ASN B O 1
ATOM 1985 N N . SER B 2 102 ? -1.112 14.688 -6.304 1.00 0.00 109 SER B N 1
ATOM 1986 C CA . SER B 2 102 ? -2.508 14.448 -6.650 1.00 0.00 109 SER B CA 1
ATOM 1987 C C . SER B 2 102 ? -2.734 12.991 -7.040 1.00 0.00 109 SER B C 1
ATOM 1988 O O . SER B 2 102 ? -3.672 12.672 -7.770 1.00 0.00 109 SER B O 1
ATOM 1996 N N . ILE B 2 103 ? -1.867 12.111 -6.552 1.00 0.00 110 ILE B N 1
ATOM 1997 C CA . ILE B 2 103 ? -1.972 10.687 -6.849 1.00 0.00 110 ILE B CA 1
ATOM 1998 C C . ILE B 2 103 ? -3.340 10.144 -6.443 1.00 0.00 110 ILE B C 1
ATOM 1999 O O . ILE B 2 103 ? -4.051 10.760 -5.648 1.00 0.00 110 ILE B O 1
ATOM 2015 N N . ASN B 2 104 ? -3.700 8.983 -6.983 1.00 0.00 111 ASN B N 1
ATOM 2016 C CA . ASN B 2 104 ? -4.992 8.373 -6.689 1.00 0.00 111 ASN B CA 1
ATOM 2017 C C . ASN B 2 104 ? -4.913 7.464 -5.468 1.00 0.00 111 ASN B C 1
ATOM 2018 O O . ASN B 2 104 ? -4.088 6.553 -5.411 1.00 0.00 111 ASN B O 1
ATOM 2029 N N . VAL B 2 105 ? -5.793 7.711 -4.505 1.00 0.00 112 VAL B N 1
ATOM 2030 C CA . VAL B 2 105 ? -5.883 6.883 -3.309 1.00 0.00 112 VAL B CA 1
ATOM 2031 C C . VAL B 2 105 ? -7.333 6.758 -2.874 1.00 0.00 112 VAL B C 1
ATOM 2032 O O . VAL B 2 105 ? -7.682 7.058 -1.732 1.00 0.00 112 VAL B O 1
ATOM 2045 N N . VAL B 2 106 ? -8.179 6.320 -3.803 1.00 0.00 113 VAL B N 1
ATOM 2046 C CA . VAL B 2 106 ? -9.604 6.171 -3.537 1.00 0.00 113 VAL B CA 1
ATOM 2047 C C . VAL B 2 106 ? -9.853 5.512 -2.183 1.00 0.00 113 VAL B C 1
ATOM 2048 O O . VAL B 2 106 ? -9.739 4.297 -2.030 1.00 0.00 113 VAL B O 1
ATOM 2061 N N . GLU B 2 107 ? -10.160 6.334 -1.194 1.00 0.00 114 GLU B N 1
ATOM 2062 C CA . GLU B 2 107 ? -10.417 5.838 0.149 1.00 0.00 114 GLU B CA 1
ATOM 2063 C C . GLU B 2 107 ? -11.894 5.518 0.316 1.00 0.00 114 GLU B C 1
ATOM 2064 O O . GLU B 2 107 ? -12.758 6.337 0.003 1.00 0.00 114 GLU B O 1
ATOM 2076 N N . GLU B 2 108 ? -12.176 4.316 0.801 1.00 0.00 115 GLU B N 1
ATOM 2077 C CA . GLU B 2 108 ? -13.551 3.866 0.955 1.00 0.00 115 GLU B CA 1
ATOM 2078 C C . GLU B 2 108 ? -14.116 4.269 2.318 1.00 0.00 115 GLU B C 1
ATOM 2079 O O . GLU B 2 108 ? -15.018 5.103 2.394 1.00 0.00 115 GLU B O 1
ATOM 2091 N N . PRO B 2 109 ? -13.574 3.722 3.417 1.00 0.00 116 PRO B N 1
ATOM 2092 C CA . PRO B 2 109 ? -14.014 4.077 4.767 1.00 0.00 116 PRO B CA 1
ATOM 2093 C C . PRO B 2 109 ? -13.689 5.515 5.112 1.00 0.00 116 PRO B C 1
ATOM 2094 O O . PRO B 2 109 ? -12.526 5.913 5.175 1.00 0.00 116 PRO B O 1
ATOM 2105 N N . VAL B 2 110 ? -14.734 6.284 5.320 1.00 0.00 117 VAL B N 1
ATOM 2106 C CA . VAL B 2 110 ? -14.603 7.687 5.670 1.00 0.00 117 VAL B CA 1
ATOM 2107 C C . VAL B 2 110 ? -15.738 8.081 6.597 1.00 0.00 117 VAL B C 1
ATOM 2108 O O . VAL B 2 110 ? -16.278 9.185 6.525 1.00 0.00 117 VAL B O 1
ATOM 2121 N N . VAL B 2 111 ? -16.117 7.128 7.437 1.00 0.00 118 VAL B N 1
ATOM 2122 C CA . VAL B 2 111 ? -17.200 7.305 8.398 1.00 0.00 118 VAL B CA 1
ATOM 2123 C C . VAL B 2 111 ? -18.381 8.060 7.787 1.00 0.00 118 VAL B C 1
ATOM 2124 O O . VAL B 2 111 ? -18.391 9.290 7.750 1.00 0.00 118 VAL B O 1
ATOM 2137 N N . GLU B 2 112 ? -19.373 7.313 7.315 1.00 0.00 119 GLU B N 1
ATOM 2138 C CA . GLU B 2 112 ? -20.559 7.908 6.709 1.00 0.00 119 GLU B CA 1
ATOM 2139 C C . GLU B 2 112 ? -21.689 8.024 7.727 1.00 0.00 119 GLU B C 1
ATOM 2140 O O . GLU B 2 112 ? -21.524 7.674 8.895 1.00 0.00 119 GLU B O 1
ATOM 2152 N N . ARG B 2 113 ? -22.838 8.519 7.276 1.00 0.00 120 ARG B N 1
ATOM 2153 C CA . ARG B 2 113 ? -23.995 8.680 8.148 1.00 0.00 120 ARG B CA 1
ATOM 2154 C C . ARG B 2 113 ? -25.289 8.380 7.400 1.00 0.00 120 ARG B C 1
ATOM 2155 O O . ARG B 2 113 ? -25.530 8.914 6.317 1.00 0.00 120 ARG B O 1
ATOM 2176 N N . ASN B 2 114 ? -26.121 7.525 7.986 1.00 0.00 121 ASN B N 1
ATOM 2177 C CA . ASN B 2 114 ? -27.392 7.155 7.375 1.00 0.00 121 ASN B CA 1
ATOM 2178 C C . ASN B 2 114 ? -27.172 6.469 6.031 1.00 0.00 121 ASN B C 1
ATOM 2179 O O . ASN B 2 114 ? -27.213 5.243 5.934 1.00 0.00 121 ASN B O 1
ATOM 2190 N N . ASN B 2 115 ? -26.941 7.269 4.995 1.00 0.00 122 ASN B N 1
ATOM 2191 C CA . ASN B 2 115 ? -26.716 6.738 3.656 1.00 0.00 122 ASN B CA 1
ATOM 2192 C C . ASN B 2 115 ? -26.490 7.863 2.652 1.00 0.00 122 ASN B C 1
ATOM 2193 O O . ASN B 2 115 ? -27.355 8.717 2.456 1.00 0.00 122 ASN B O 1
ATOM 2204 N N . HIS B 2 116 ? -25.321 7.858 2.019 1.00 0.00 123 HIS B N 1
ATOM 2205 C CA . HIS B 2 116 ? -24.981 8.879 1.035 1.00 0.00 123 HIS B CA 1
ATOM 2206 C C . HIS B 2 116 ? -25.498 8.496 -0.348 1.00 0.00 123 HIS B C 1
ATOM 2207 O O . HIS B 2 116 ? -26.150 9.295 -1.020 1.00 0.00 123 HIS B O 1
ATOM 2222 N N . GLN B 2 117 ? -25.202 7.271 -0.767 1.00 0.00 124 GLN B N 1
ATOM 2223 C CA . GLN B 2 117 ? -25.636 6.784 -2.071 1.00 0.00 124 GLN B CA 1
ATOM 2224 C C . GLN B 2 117 ? -27.098 6.349 -2.033 1.00 0.00 124 GLN B C 1
ATOM 2225 O O . GLN B 2 117 ? -27.678 6.181 -0.960 1.00 0.00 124 GLN B O 1
ATOM 2239 N N . THR B 2 118 ? -27.687 6.168 -3.211 1.00 0.00 125 THR B N 1
ATOM 2240 C CA . THR B 2 118 ? -29.079 5.748 -3.313 1.00 0.00 125 THR B CA 1
ATOM 2241 C C . THR B 2 118 ? -29.216 4.535 -4.227 1.00 0.00 125 THR B C 1
ATOM 2242 O O . THR B 2 118 ? -28.555 4.449 -5.262 1.00 0.00 125 THR B O 1
ATOM 2253 N N . GLU B 2 119 ? -30.077 3.601 -3.839 1.00 0.00 126 GLU B N 1
ATOM 2254 C CA . GLU B 2 119 ? -30.303 2.396 -4.627 1.00 0.00 126 GLU B CA 1
ATOM 2255 C C . GLU B 2 119 ? -31.671 2.437 -5.300 1.00 0.00 126 GLU B C 1
ATOM 2256 O O . GLU B 2 119 ? -32.553 3.191 -4.890 1.00 0.00 126 GLU B O 1
ATOM 2268 N N . LEU B 2 120 ? -31.840 1.622 -6.335 1.00 0.00 127 LEU B N 1
ATOM 2269 C CA . LEU B 2 120 ? -33.101 1.565 -7.064 1.00 0.00 127 LEU B CA 1
ATOM 2270 C C . LEU B 2 120 ? -34.166 0.836 -6.251 1.00 0.00 127 LEU B C 1
ATOM 2271 O O . LEU B 2 120 ? -34.042 -0.358 -5.977 1.00 0.00 127 LEU B O 1
ATOM 2287 N N . GLU B 2 121 ? -35.210 1.562 -5.866 1.00 0.00 128 GLU B N 1
ATOM 2288 C CA . GLU B 2 121 ? -36.295 0.983 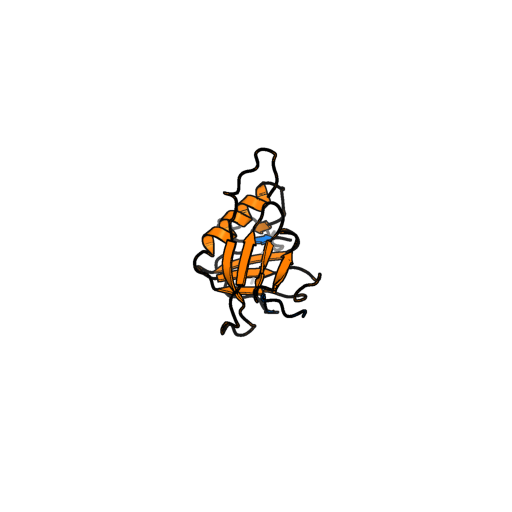-5.083 1.00 0.00 128 GLU B CA 1
ATOM 2289 C C . GLU B 2 121 ? -37.508 1.907 -5.061 1.00 0.00 128 GLU B C 1
ATOM 2290 O O . GLU B 2 121 ? -38.633 1.475 -5.314 1.00 0.00 128 GLU B O 1
ATOM 2302 N N . VAL B 2 122 ? -37.274 3.179 -4.754 1.00 0.00 129 VAL B N 1
ATOM 2303 C CA . VAL B 2 122 ? -38.351 4.160 -4.695 1.00 0.00 129 VAL B CA 1
ATOM 2304 C C . VAL B 2 122 ? -38.656 4.728 -6.082 1.00 0.00 129 VAL B C 1
ATOM 2305 O O . VAL B 2 122 ? -37.793 4.728 -6.960 1.00 0.00 129 VAL B O 1
ATOM 2318 N N . PRO B 2 123 ? -39.893 5.219 -6.307 1.00 0.00 130 PRO B N 1
ATOM 2319 C CA . PRO B 2 123 ? -40.954 5.242 -5.290 1.00 0.00 130 PRO B CA 1
ATOM 2320 C C . PRO B 2 123 ? -41.543 3.860 -5.030 1.00 0.00 130 PRO B C 1
ATOM 2321 O O . PRO B 2 123 ? -41.524 2.991 -5.902 1.00 0.00 130 PRO B O 1
ATOM 2332 N N . ARG B 2 124 ? -42.068 3.664 -3.824 1.00 0.00 131 ARG B N 1
ATOM 2333 C CA . ARG B 2 124 ? -42.667 2.388 -3.450 1.00 0.00 131 ARG B CA 1
ATOM 2334 C C . ARG B 2 124 ? -44.125 2.325 -3.891 1.00 0.00 131 ARG B C 1
ATOM 2335 O O . ARG B 2 124 ? -44.631 3.247 -4.530 1.00 0.00 131 ARG B O 1
ATOM 2356 N N . THR B 2 125 ? -44.796 1.231 -3.547 1.00 0.00 132 THR B N 1
ATOM 2357 C CA . THR B 2 125 ? -46.196 1.050 -3.908 1.00 0.00 132 THR B CA 1
ATOM 2358 C C . THR B 2 125 ? -46.868 0.030 -2.992 1.00 0.00 132 THR B C 1
ATOM 2359 O O . THR B 2 125 ? -46.255 -0.963 -2.600 1.00 0.00 132 THR B O 1
ATOM 2370 N N . PRO B 2 126 ? -48.142 0.265 -2.635 1.00 0.00 133 PRO B N 1
ATOM 2371 C CA . PRO B 2 126 ? -48.895 -0.637 -1.758 1.00 0.00 133 PRO B CA 1
ATOM 2372 C C . PRO B 2 126 ? -49.288 -1.932 -2.458 1.00 0.00 133 PRO B C 1
ATOM 2373 O O . PRO B 2 126 ? -49.793 -1.914 -3.581 1.00 0.00 133 PRO B O 1
ATOM 2384 N N . ARG B 2 127 ? -49.054 -3.055 -1.788 1.00 0.00 134 ARG B N 1
ATOM 2385 C CA . ARG B 2 127 ? -49.388 -4.360 -2.344 1.00 0.00 134 ARG B CA 1
ATOM 2386 C C . ARG B 2 127 ? -50.857 -4.692 -2.108 1.00 0.00 134 ARG B C 1
ATOM 2387 O O . ARG B 2 127 ? -51.500 -5.337 -2.937 1.00 0.00 134 ARG B O 1
ATOM 2408 N N . THR B 2 128 ? -51.384 -4.244 -0.973 1.00 0.00 135 THR B N 1
ATOM 2409 C CA . THR B 2 128 ? -52.779 -4.491 -0.626 1.00 0.00 135 THR B CA 1
ATOM 2410 C C . THR B 2 128 ? -53.027 -5.980 -0.396 1.00 0.00 135 THR B C 1
ATOM 2411 O O . THR B 2 128 ? -53.551 -6.672 -1.268 1.00 0.00 135 THR B O 1
ATOM 2422 N N . PRO B 2 129 ? -52.654 -6.492 0.789 1.00 0.00 136 PRO B N 1
ATOM 2423 C CA . PRO B 2 129 ? -52.836 -7.905 1.131 1.00 0.00 136 PRO B CA 1
ATOM 2424 C C . PRO B 2 129 ? -54.288 -8.241 1.452 1.00 0.00 136 PRO B C 1
ATOM 2425 O O . PRO B 2 129 ? -55.069 -8.454 0.501 1.00 0.00 136 PRO B O 1
#

Radius of gyration: 19.56 Å; Cα contacts (8 Å, |Δi|>4): 307; chains: 2; bounding box: 82×40×28 Å

Nearest PDB structures (foldseek):
  1xr0-assembly1_A  TM=1.048E+00  e=1.243E-01  unclassified
  1xr0-assembly1_B  TM=1.008E+00  e=2.274E-24  Homo sapiens
  2yt2-assembly1_A  TM=7.266E-01  e=2.194E-14  Homo sapiens
  2mfq-assembly1_A  TM=7.454E-01  e=5.068E-14  Homo sapiens
  2ys5-assembly1_A  TM=6.537E-01  e=8.855E-14  Homo sapiens

Organism: Homo sapiens (NCBI:txid9606)

CATH classification: 2.30.29.30

Foldseek 3Di:
DVPDDPDDDVDDDPDPDDDDDD/DDDDPDDDPFWDWFFKFWADPVGPTDGIWIFTDHLFWGFTGDPVPQTPIDRLLQWDAWDADQQKGKTFHDADDRPGHDITIIGGNCNVVVVVVSVVSCVVVVRDHPDDDDDDPPDDDDDPDPPDDDPDD

Secondary structure (DSSP, 8-state):
--S-S-----S----S--EE--/--SSS-------EEEEEEE-SS------EEEEE-SS-EEEEETTTEEEEE-STTEEEEEE-SSEEEEEE-S-STT-SEEEEEE-S-HHHHHHHHHHHHHHTT---EE--S---S-SS--BTBS------

InterPro domains:
  IPR000719 Protein kinase domain [PS50011] (478-767)
  IPR001245 Serine-threonine/tyrosine-protein kinase, catalytic domain [PF07714] (479-754)
  IPR001245 Serine-threonine/tyrosine-protein kinase, catalytic domain [PR00109] (561-574)
  IPR001245 Serine-threonine/tyrosine-protein kinase, catalytic domain [PR00109] (613-631)
  IPR001245 Serine-threonine/tyrosine-protein kinase, catalytic domain [PR00109] (662-672)
  IPR001245 Serine-threonine/tyrosine-protein kinase, catalytic domain [PR00109] (681-703)
  IPR001245 Serine-threonine/tyrosine-protein kinase, catalytic domain [PR00109] (725-747)
  IPR003598 Immunoglobulin subtype 2 [SM00408] (46-108)
  IPR003598 Immunoglobulin subtype 2 [SM00408] (169-237)
  IPR003598 Immunoglobulin subtype 2 [SM00408] (268-348)
  IPR003599 Immunoglobulin domain subtype [SM00409] (40-119)
  IPR003599 Immunoglobulin domain subtype [SM00409] (163-248)
  IPR003599 Immunoglobulin domain subtype [SM00409] (262-359)
  IPR007110 Immunoglobulin-like domain [PS50835] (25-119)
  IPR007110 Immunoglobulin-like domain [PS50835] (158-246)
  IPR007110 Immunoglobulin-like domain [PS50835] (255-357)
  IPR008266 Tyrosine-protein kinase, active site [PS00109] (619-631)
  IPR011009 Protein kinase-like domain superfamily [SSF56112] (468-754)
  IPR013098 Immunoglobulin I-set [PF07679] (168-247)
  IPR013098 Immunoglobulin I-set [PF07679] (262-358)

Sequence (151 aa):
HSQMAVHKLAKSIPLRRQVTVSMGSDTVPDNHRNKFKVINVDDDGNELGSGIMELTDTELILYTRKRDSVKWHYLCLRRYGYDSNLFSFESGRRCQTGQGIFAFKCARAEELFNMLQEIMQNNSINVVEEPVVERNNHQTELEVPRTPRTP